Protein AF-0000000083151354 (afdb_homodimer)

Nearest PDB structures (foldseek):
  2n3f-assembly1_A  TM=3.772E-01  e=4.977E+00  Arabidopsis thaliana
  4rnd-assembly1_A  TM=3.126E-01  e=2.902E+00  Saccharomyces cerevisiae S288C
  4rnd-assembly1_C  TM=3.142E-01  e=4.653E+00  Saccharomyces cerevisiae S288C
  6xbw-assembly1_H  TM=3.345E-01  e=5.324E+00  Bos taurus
  3n54-assembly1_B  TM=3.562E-01  e=4.977E+00  Bacillus subtilis subsp. subtilis str. 168

Secondary structure (DSSP, 8-state):
--EEEEEEEEETTEEEEEEEESS---SSS-TTS-HHHHHHHHHHHHHHHHHHHHT-EEE-------/--EEEEEEEEETTEEEEEEEESS---SSS-TTS-HHHHHHHHHHHHHHHHHHHHT-EEE-------

Organism: NCBI:txid2528037

Structure (mmCIF, N/CA/C/O backbone):
data_AF-0000000083151354-model_v1
#
loop_
_entity.id
_entity.type
_entity.pdbx_description
1 polymer 'Phage tail protein'
#
loop_
_atom_site.group_PDB
_atom_site.id
_atom_site.type_symbol
_atom_site.label_atom_id
_atom_site.label_alt_id
_atom_site.label_comp_id
_atom_site.label_asym_id
_atom_site.label_entity_id
_atom_site.label_seq_id
_atom_site.pdbx_PDB_ins_code
_atom_site.Cartn_x
_atom_site.Cartn_y
_atom_site.Cartn_z
_atom_site.occupancy
_atom_site.B_iso_or_equiv
_atom_site.auth_seq_id
_atom_site.auth_comp_id
_atom_site.auth_asym_id
_atom_site.auth_atom_id
_atom_site.pdbx_PDB_model_num
ATOM 1 N N . MET A 1 1 ? 4.32 13.727 11.328 1 83.06 1 MET A N 1
ATOM 2 C CA . MET A 1 1 ? 4.988 13.289 10.109 1 83.06 1 MET A CA 1
ATOM 3 C C . MET A 1 1 ? 5.367 11.812 10.195 1 83.06 1 MET A C 1
ATOM 5 O O . MET A 1 1 ? 6.066 11.406 11.125 1 83.06 1 MET A O 1
ATOM 9 N N . ALA A 1 2 ? 4.754 10.992 9.586 1 91.19 2 ALA A N 1
ATOM 10 C CA . ALA A 1 2 ? 5.02 9.562 9.672 1 91.19 2 ALA A CA 1
ATOM 11 C C . ALA A 1 2 ? 5.508 9.008 8.336 1 91.19 2 ALA A C 1
ATOM 13 O O . ALA A 1 2 ? 5.23 9.586 7.281 1 91.19 2 ALA A O 1
ATOM 14 N N . LYS A 1 3 ? 6.363 7.992 8.477 1 94 3 LYS A N 1
ATOM 15 C CA . LYS A 1 3 ? 6.758 7.152 7.352 1 94 3 LYS A CA 1
ATOM 16 C C . LYS A 1 3 ? 6.254 5.723 7.523 1 94 3 LYS A C 1
ATOM 18 O O . LYS A 1 3 ? 6.508 5.09 8.555 1 94 3 LYS A O 1
ATOM 23 N N . VAL A 1 4 ? 5.52 5.293 6.527 1 93.94 4 VAL A N 1
ATOM 24 C CA . VAL A 1 4 ? 4.973 3.941 6.574 1 93.94 4 VAL A CA 1
ATOM 25 C C . VAL A 1 4 ? 5.512 3.123 5.402 1 93.94 4 VAL A C 1
ATOM 27 O O . VAL A 1 4 ? 5.586 3.615 4.273 1 93.94 4 VAL A O 1
ATOM 30 N N . ILE A 1 5 ? 5.883 1.924 5.762 1 93.88 5 ILE A N 1
ATOM 31 C CA . ILE A 1 5 ? 6.383 1.004 4.746 1 93.88 5 ILE A CA 1
ATOM 32 C C . ILE A 1 5 ? 5.473 -0.218 4.664 1 93.88 5 ILE A C 1
ATOM 34 O O . ILE A 1 5 ? 5.238 -0.894 5.668 1 93.88 5 ILE A O 1
ATOM 38 N N . ILE A 1 6 ? 4.918 -0.369 3.455 1 93.31 6 ILE A N 1
ATOM 39 C CA . ILE A 1 6 ? 4.148 -1.576 3.174 1 93.31 6 ILE A CA 1
ATOM 40 C C . ILE A 1 6 ? 4.969 -2.514 2.289 1 93.31 6 ILE A C 1
ATOM 42 O O . ILE A 1 6 ? 5.488 -2.102 1.25 1 93.31 6 ILE A O 1
ATOM 46 N N . THR A 1 7 ? 5.098 -3.768 2.773 1 93.75 7 THR A N 1
ATOM 47 C CA . THR A 1 7 ? 5.781 -4.785 1.981 1 93.75 7 THR A CA 1
ATOM 48 C C . THR A 1 7 ? 4.797 -5.863 1.523 1 93.75 7 THR A C 1
ATOM 50 O O . THR A 1 7 ? 3.992 -6.352 2.316 1 93.75 7 THR A O 1
ATOM 53 N N . ILE A 1 8 ? 4.812 -6.098 0.253 1 92.44 8 ILE A N 1
ATOM 54 C CA . ILE A 1 8 ? 4.008 -7.156 -0.344 1 92.44 8 ILE A CA 1
ATOM 55 C C . ILE A 1 8 ? 4.918 -8.164 -1.045 1 92.44 8 ILE A C 1
ATOM 57 O O . ILE A 1 8 ? 5.695 -7.793 -1.927 1 92.44 8 ILE A O 1
ATOM 61 N N . GLU A 1 9 ? 4.789 -9.406 -0.632 1 93.25 9 GLU A N 1
ATOM 62 C CA . GLU A 1 9 ? 5.699 -10.414 -1.171 1 93.25 9 GLU A CA 1
ATOM 63 C C . GLU A 1 9 ? 4.938 -11.664 -1.621 1 93.25 9 GLU A C 1
ATOM 65 O O . GLU A 1 9 ? 4.055 -12.148 -0.912 1 93.25 9 GLU A O 1
ATOM 70 N N . ASP A 1 10 ? 5.289 -12.062 -2.834 1 91.38 10 ASP A N 1
ATOM 71 C CA . ASP A 1 10 ? 4.805 -13.367 -3.271 1 91.38 10 ASP A CA 1
ATOM 72 C C . ASP A 1 10 ? 5.535 -14.492 -2.541 1 91.38 10 ASP A C 1
ATOM 74 O O . ASP A 1 10 ? 6.762 -14.586 -2.592 1 91.38 10 ASP A O 1
ATOM 78 N N . VAL A 1 11 ? 4.766 -15.289 -1.852 1 88.69 11 VAL A N 1
ATOM 79 C CA . VAL A 1 11 ? 5.336 -16.453 -1.191 1 88.69 11 VAL A CA 1
ATOM 80 C C . VAL A 1 11 ? 4.594 -17.719 -1.633 1 88.69 11 VAL A C 1
ATOM 82 O O . VAL A 1 11 ? 3.559 -18.062 -1.06 1 88.69 11 VAL A O 1
ATOM 85 N N . GLY A 1 12 ? 5.133 -18.422 -2.691 1 84.19 12 GLY A N 1
ATOM 86 C CA . GLY A 1 12 ? 4.391 -19.547 -3.266 1 84.19 12 GLY A CA 1
ATOM 87 C C . GLY A 1 12 ? 3.035 -19.125 -3.812 1 84.19 12 GLY A C 1
ATOM 88 O O . GLY A 1 12 ? 2.951 -18.312 -4.734 1 84.19 12 GLY A O 1
ATOM 89 N N . ASN A 1 13 ? 2.006 -19.578 -3.191 1 80.25 13 ASN A N 1
ATOM 90 C CA . ASN A 1 13 ? 0.65 -19.234 -3.613 1 80.25 13 ASN A CA 1
ATOM 91 C C . ASN A 1 13 ? -0.026 -18.297 -2.625 1 80.25 13 ASN A C 1
ATOM 93 O O . ASN A 1 13 ? -1.253 -18.188 -2.607 1 80.25 13 ASN A O 1
ATOM 97 N N . MET A 1 14 ? 0.913 -17.688 -1.851 1 85.31 14 MET A N 1
ATOM 98 C CA . MET A 1 14 ? 0.39 -16.766 -0.836 1 85.31 14 MET A CA 1
ATOM 99 C C . MET A 1 14 ? 1.044 -15.398 -0.95 1 85.31 14 MET A C 1
ATOM 101 O O . MET A 1 14 ? 2.076 -15.25 -1.604 1 85.31 14 MET A O 1
ATOM 105 N N . LEU A 1 15 ? 0.311 -14.492 -0.373 1 89.5 15 LEU A N 1
ATOM 106 C CA . LEU A 1 15 ? 0.859 -13.141 -0.249 1 89.5 15 LEU A CA 1
ATOM 107 C C . LEU A 1 15 ? 1.254 -12.852 1.193 1 89.5 15 LEU A C 1
ATOM 109 O O . LEU A 1 15 ? 0.476 -13.094 2.117 1 89.5 15 LEU A O 1
ATOM 113 N N . ASP A 1 16 ? 2.486 -12.445 1.282 1 90.25 16 ASP A N 1
ATOM 114 C CA . ASP A 1 16 ? 2.934 -11.938 2.576 1 90.25 16 ASP A CA 1
ATOM 115 C C . ASP A 1 16 ? 2.93 -10.414 2.598 1 90.25 16 ASP A C 1
ATOM 117 O O . ASP A 1 16 ? 3.627 -9.773 1.806 1 90.25 16 ASP A O 1
ATOM 121 N N . ILE A 1 17 ? 2.059 -9.93 3.518 1 90.62 17 ILE A N 1
ATOM 122 C CA . ILE A 1 17 ? 1.914 -8.477 3.58 1 90.62 17 ILE A CA 1
ATOM 123 C C . ILE A 1 17 ? 2.361 -7.973 4.949 1 90.62 17 ILE A C 1
ATOM 125 O O . ILE A 1 17 ? 1.961 -8.516 5.98 1 90.62 17 ILE A O 1
ATOM 129 N N . GLY A 1 18 ? 3.217 -6.992 4.93 1 89.12 18 GLY A N 1
ATOM 130 C CA . GLY A 1 18 ? 3.652 -6.336 6.156 1 89.12 18 GLY A CA 1
ATOM 131 C C . GLY A 1 18 ? 3.555 -4.824 6.09 1 89.12 18 GLY A C 1
ATOM 132 O O . GLY A 1 18 ? 3.605 -4.238 5.008 1 89.12 18 GLY A O 1
ATOM 133 N N . CYS A 1 19 ? 3.33 -4.262 7.277 1 90.75 19 CYS A N 1
ATOM 134 C CA . CYS A 1 19 ? 3.291 -2.811 7.391 1 90.75 19 CYS A CA 1
ATOM 135 C C . CYS A 1 19 ? 4.043 -2.342 8.633 1 90.75 19 CYS A C 1
ATOM 137 O O . CYS A 1 19 ? 3.846 -2.879 9.719 1 90.75 19 CYS A O 1
ATOM 139 N N . THR A 1 20 ? 4.949 -1.381 8.375 1 91.69 20 THR A N 1
ATOM 140 C CA . THR A 1 20 ? 5.695 -0.794 9.484 1 91.69 20 THR A CA 1
ATOM 141 C C . THR A 1 20 ? 5.617 0.729 9.445 1 91.69 20 THR A C 1
ATOM 143 O O . THR A 1 20 ? 5.539 1.323 8.367 1 91.69 20 THR A O 1
ATOM 146 N N . SER A 1 21 ? 5.539 1.319 10.656 1 91.75 21 SER A N 1
ATOM 147 C CA . SER A 1 21 ? 5.52 2.771 10.789 1 91.75 21 SER A CA 1
ATOM 148 C C . SER A 1 21 ? 6.547 3.246 11.812 1 91.75 21 SER A C 1
ATOM 150 O O . SER A 1 21 ? 6.801 2.564 12.805 1 91.75 21 SER A O 1
ATOM 152 N N . ASP A 1 22 ? 7.145 4.48 11.453 1 92.19 22 ASP A N 1
ATOM 153 C CA . ASP A 1 22 ? 8.156 4.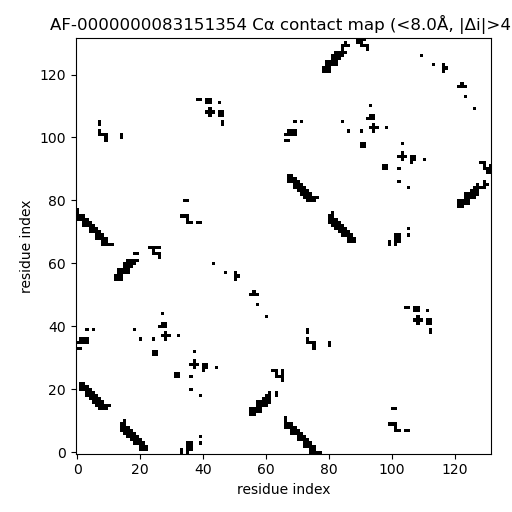996 12.375 1 92.19 22 ASP A CA 1
ATOM 154 C C . ASP A 1 22 ? 7.504 5.664 13.586 1 92.19 22 ASP A C 1
ATOM 156 O O . ASP A 1 22 ? 8.172 5.945 14.578 1 92.19 22 ASP A O 1
ATOM 160 N N . VAL A 1 23 ? 6.211 5.953 13.516 1 90.25 23 VAL A N 1
ATOM 161 C CA . VAL A 1 23 ? 5.418 6.438 14.641 1 90.25 23 VAL A CA 1
ATOM 162 C C . VAL A 1 23 ? 4.266 5.473 14.914 1 90.25 23 VAL A C 1
ATOM 164 O O . VAL A 1 23 ? 3.822 4.754 14.016 1 90.25 23 VAL A O 1
ATOM 167 N N . PRO A 1 24 ? 3.846 5.41 16.188 1 90 24 PRO A N 1
ATOM 168 C CA . PRO A 1 24 ? 2.734 4.504 16.484 1 90 24 PRO A CA 1
ATOM 169 C C . PRO A 1 24 ? 1.527 4.73 15.578 1 90 24 PRO A C 1
ATOM 171 O O . PRO A 1 24 ? 1.2 5.875 15.25 1 90 24 PRO A O 1
ATOM 174 N N . MET A 1 25 ? 0.999 3.641 15.164 1 88.38 25 MET A N 1
ATOM 175 C CA . MET A 1 25 ? -0.132 3.658 14.242 1 88.38 25 MET A CA 1
ATOM 176 C C . MET A 1 25 ? -1.261 2.766 14.742 1 88.38 25 MET A C 1
ATOM 178 O O . MET A 1 25 ? -1.013 1.66 15.234 1 88.38 25 MET A O 1
ATOM 182 N N . VAL A 1 26 ? -2.357 3.342 14.641 1 84.44 26 VAL A N 1
ATOM 183 C CA . VAL A 1 26 ? -3.537 2.533 14.93 1 84.44 26 VAL A CA 1
ATOM 184 C C . VAL A 1 26 ? -3.912 1.704 13.703 1 84.44 26 VAL A C 1
ATOM 186 O O . VAL A 1 26 ? -3.68 2.125 12.57 1 84.44 26 VAL A O 1
ATOM 189 N N . ARG A 1 27 ? -4.48 0.579 14.156 1 79.5 27 ARG A N 1
ATOM 190 C CA . ARG A 1 27 ? -4.938 -0.277 13.062 1 79.5 27 ARG A CA 1
ATOM 191 C C . ARG A 1 27 ? -6.172 0.306 12.391 1 79.5 27 ARG A C 1
ATOM 193 O O . ARG A 1 27 ? -7.078 0.8 13.062 1 79.5 27 ARG A O 1
ATOM 200 N N . GLY A 1 28 ? -6.094 0.376 11.047 1 84.5 28 GLY A N 1
ATOM 201 C CA . GLY A 1 28 ? -7.227 0.944 10.336 1 84.5 28 GLY A CA 1
ATOM 202 C C . GLY A 1 28 ? -7.176 2.457 10.242 1 84.5 28 GLY A C 1
ATOM 203 O O . GLY A 1 28 ? -6.168 3.072 10.594 1 84.5 28 GLY A O 1
ATOM 204 N N . ILE A 1 29 ? -8.305 2.98 9.734 1 89.88 29 ILE A N 1
ATOM 205 C CA . ILE A 1 29 ? -8.414 4.43 9.609 1 89.88 29 ILE A CA 1
ATOM 206 C C . ILE A 1 29 ? -8.766 5.043 10.961 1 89.88 29 ILE A C 1
ATOM 208 O O . ILE A 1 29 ? -9.648 4.543 11.664 1 89.88 29 ILE A O 1
ATOM 212 N N . SER A 1 30 ? -7.988 6.051 11.297 1 91.25 30 SER A N 1
ATOM 213 C CA . SER A 1 30 ? -8.211 6.68 12.594 1 91.25 30 SER A CA 1
ATOM 214 C C . SER A 1 30 ? -7.82 8.156 12.57 1 91.25 30 SER A C 1
ATOM 216 O O . SER A 1 30 ? -6.926 8.547 11.82 1 91.25 30 SER A O 1
ATOM 218 N N . GLN A 1 31 ? -8.438 8.977 13.508 1 92.31 31 GLN A N 1
ATOM 219 C CA . GLN A 1 31 ? -8.047 10.375 13.664 1 92.31 31 GLN A CA 1
ATOM 220 C C . GLN A 1 31 ? -6.699 10.492 14.367 1 92.31 31 GLN A C 1
ATOM 222 O O . GLN A 1 31 ? -6.062 11.547 14.328 1 92.31 31 GLN A O 1
ATOM 227 N N . LYS A 1 32 ? -6.238 9.484 15.047 1 92.38 32 LYS A N 1
ATOM 228 C CA . LYS A 1 32 ? -4.961 9.492 15.758 1 92.38 32 LYS A CA 1
ATOM 229 C C . LYS A 1 32 ? -3.801 9.227 14.805 1 92.38 32 LYS A C 1
ATOM 231 O O . LYS A 1 32 ? -2.637 9.406 15.172 1 92.38 32 LYS A O 1
ATOM 236 N N . ASN A 1 33 ? -4.152 8.805 13.617 1 93.38 33 ASN A N 1
ATOM 237 C CA . ASN A 1 33 ? -3.15 8.523 12.594 1 93.38 33 ASN A CA 1
ATOM 238 C C . ASN A 1 33 ? -2.812 9.766 11.781 1 93.38 33 ASN A C 1
ATOM 240 O O . ASN A 1 33 ? -3.66 10.641 11.594 1 93.38 33 ASN A O 1
ATOM 244 N N . THR A 1 34 ? -1.623 9.805 11.375 1 92.19 34 THR A N 1
ATOM 245 C CA . THR A 1 34 ? -1.274 10.812 10.375 1 92.19 34 THR A CA 1
ATOM 246 C C . THR A 1 34 ? -1.907 10.469 9.031 1 92.19 34 THR A C 1
ATOM 248 O O . THR A 1 34 ? -2.4 9.359 8.828 1 92.19 34 THR A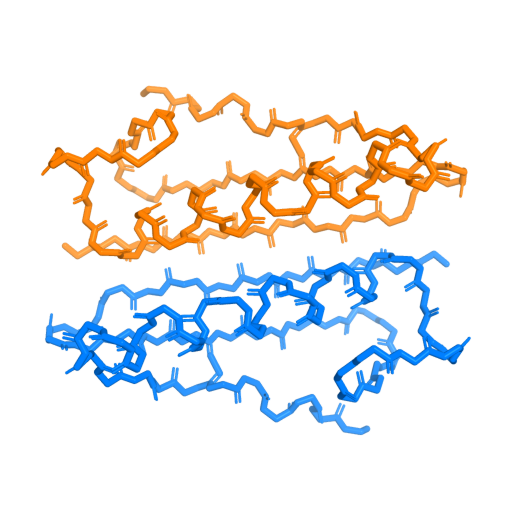 O 1
ATOM 251 N N . PRO A 1 35 ? -1.876 11.336 8.133 1 91.19 35 PRO A N 1
ATOM 252 C CA . PRO A 1 35 ? -2.404 11.008 6.805 1 91.19 35 PRO A CA 1
ATOM 253 C C . PRO A 1 35 ? -1.714 9.805 6.172 1 91.19 35 PRO A C 1
ATOM 255 O O . PRO A 1 35 ? -2.383 8.914 5.641 1 91.19 35 PRO A O 1
ATOM 258 N N . ALA A 1 36 ? -0.407 9.805 6.273 1 92.25 36 ALA A N 1
ATOM 259 C CA . ALA A 1 36 ? 0.338 8.672 5.727 1 92.25 36 ALA A CA 1
ATOM 260 C C . ALA A 1 36 ? -0.137 7.355 6.332 1 92.25 36 ALA A C 1
ATOM 262 O O . ALA A 1 36 ?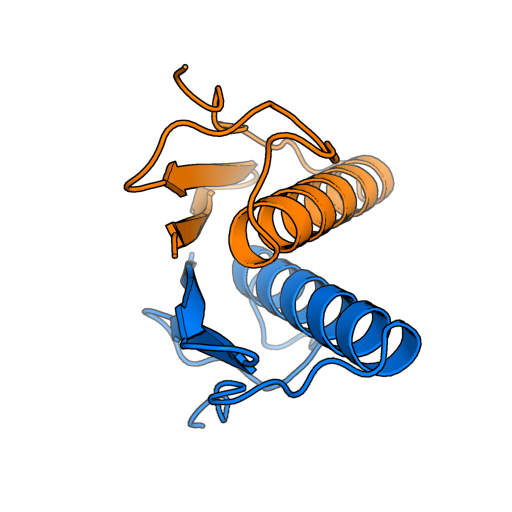 -0.316 6.367 5.617 1 92.25 36 ALA A O 1
ATOM 263 N N . GLN A 1 37 ? -0.372 7.344 7.574 1 92.69 37 GLN A N 1
ATOM 264 C CA . GLN A 1 37 ? -0.821 6.145 8.273 1 92.69 37 GLN A CA 1
ATOM 265 C C . GLN A 1 37 ? -2.234 5.754 7.84 1 92.69 37 GLN A C 1
ATOM 267 O O . GLN A 1 37 ? -2.533 4.574 7.664 1 92.69 37 GLN A O 1
ATOM 272 N N . ASN A 1 38 ? -3.047 6.691 7.664 1 93.25 38 ASN A N 1
ATOM 273 C CA . ASN A 1 38 ? -4.395 6.406 7.191 1 93.25 38 ASN A CA 1
ATOM 274 C C . ASN A 1 38 ? -4.383 5.848 5.77 1 93.25 38 ASN A C 1
ATOM 276 O O . ASN A 1 38 ? -5.141 4.93 5.453 1 93.25 38 ASN A O 1
ATOM 280 N N . TYR A 1 39 ? -3.561 6.332 5.012 1 92.56 39 TYR A N 1
ATOM 281 C CA . TYR A 1 39 ? -3.475 5.816 3.648 1 92.56 39 TYR A CA 1
ATOM 282 C C . TYR A 1 39 ? -2.896 4.41 3.633 1 92.56 39 TYR A C 1
ATOM 284 O O . TYR A 1 39 ? -3.297 3.574 2.816 1 92.56 39 TYR A O 1
ATOM 292 N N . ALA A 1 40 ? -1.939 4.207 4.473 1 93.19 40 ALA A N 1
ATOM 293 C CA . ALA A 1 40 ? -1.438 2.84 4.605 1 93.19 40 ALA A CA 1
ATOM 294 C C . ALA A 1 40 ? -2.551 1.887 5.031 1 93.19 40 ALA A C 1
ATOM 296 O O . ALA A 1 40 ? -2.66 0.776 4.508 1 93.19 40 ALA A O 1
ATOM 297 N N . ALA A 1 41 ? -3.322 2.344 5.938 1 92.44 41 ALA A N 1
ATOM 298 C CA . ALA A 1 41 ? -4.453 1.538 6.391 1 92.44 41 ALA A CA 1
ATOM 299 C C . ALA A 1 41 ? -5.422 1.261 5.242 1 92.44 41 ALA A C 1
ATOM 301 O O . ALA A 1 41 ? -5.883 0.129 5.07 1 92.44 41 ALA A O 1
ATOM 302 N N . ILE A 1 42 ? -5.699 2.23 4.48 1 92.56 42 ILE A N 1
ATOM 303 C CA . ILE A 1 42 ? -6.594 2.088 3.338 1 92.56 42 ILE A CA 1
ATOM 304 C C . ILE A 1 42 ? -6.008 1.084 2.348 1 92.56 42 ILE A C 1
ATOM 306 O O . ILE A 1 42 ? -6.719 0.212 1.844 1 92.56 42 ILE A O 1
ATOM 310 N N . ALA A 1 43 ? -4.746 1.285 2.082 1 92.19 43 ALA A N 1
ATOM 311 C CA . ALA A 1 43 ? -4.078 0.375 1.155 1 92.19 43 ALA A CA 1
ATOM 312 C C . ALA A 1 43 ? -4.168 -1.068 1.643 1 92.19 43 ALA A C 1
ATOM 314 O O . ALA A 1 43 ? -4.523 -1.968 0.876 1 92.19 43 ALA A O 1
ATOM 315 N N . MET A 1 44 ? -3.9 -1.282 2.879 1 89.81 44 MET A N 1
ATOM 316 C CA . MET A 1 44 ? -3.922 -2.623 3.455 1 89.81 44 MET A CA 1
ATOM 317 C C . MET A 1 44 ? -5.324 -3.217 3.396 1 89.81 44 MET A C 1
ATOM 319 O O . MET A 1 44 ? -5.492 -4.395 3.082 1 89.81 44 MET A O 1
ATOM 323 N N . MET A 1 45 ? -6.281 -2.461 3.686 1 89.44 45 MET A N 1
ATOM 324 C CA . MET A 1 45 ? -7.668 -2.914 3.629 1 89.44 45 MET A CA 1
ATOM 325 C C . MET A 1 45 ? -8.055 -3.293 2.203 1 89.44 45 MET A C 1
ATOM 327 O O . MET A 1 45 ? -8.75 -4.289 1.99 1 89.44 45 MET A O 1
ATOM 331 N N . THR A 1 46 ? -7.629 -2.521 1.321 1 90.81 46 THR A N 1
ATOM 332 C CA . THR A 1 46 ? -7.941 -2.76 -0.083 1 90.81 46 THR A CA 1
ATOM 333 C C . THR A 1 46 ? -7.281 -4.047 -0.572 1 90.81 46 THR A C 1
ATOM 335 O O . THR A 1 46 ? -7.914 -4.855 -1.251 1 90.81 46 THR A O 1
ATOM 338 N N . ILE A 1 47 ? -6.016 -4.184 -0.247 1 90.38 47 ILE A N 1
ATOM 339 C CA . ILE A 1 47 ? -5.301 -5.395 -0.638 1 90.38 47 ILE A CA 1
ATOM 340 C C . ILE A 1 47 ? -6.004 -6.621 -0.056 1 90.38 47 ILE A C 1
ATOM 342 O O . ILE A 1 47 ? -6.258 -7.594 -0.767 1 90.38 47 ILE A O 1
ATOM 346 N N . ASN A 1 48 ? -6.355 -6.555 1.216 1 86.12 48 ASN A N 1
ATOM 347 C CA . ASN A 1 48 ? -7.016 -7.668 1.888 1 86.12 48 ASN A CA 1
ATOM 348 C C . ASN A 1 48 ? -8.359 -7.996 1.236 1 86.12 48 ASN A C 1
ATOM 350 O O . ASN A 1 48 ? -8.672 -9.164 1.023 1 86.12 48 ASN A O 1
ATOM 354 N N . ALA A 1 49 ? -9.047 -6.977 0.928 1 87.88 49 ALA A N 1
ATOM 355 C CA . ALA A 1 49 ? -10.352 -7.172 0.3 1 87.88 49 ALA A CA 1
ATOM 356 C C . ALA A 1 49 ? -10.211 -7.84 -1.064 1 87.88 49 ALA A C 1
ATOM 358 O O . ALA A 1 49 ? -10.938 -8.789 -1.375 1 87.88 49 ALA A O 1
ATOM 359 N N . ASN A 1 50 ? -9.328 -7.402 -1.803 1 88.25 50 ASN A N 1
ATOM 360 C CA . ASN A 1 50 ? -9.117 -7.957 -3.137 1 88.25 50 ASN A CA 1
ATOM 361 C C . ASN A 1 50 ? -8.578 -9.383 -3.072 1 88.25 50 ASN A C 1
ATOM 363 O O . ASN A 1 50 ? -8.969 -10.234 -3.873 1 88.25 50 ASN A O 1
ATOM 367 N N . ALA A 1 51 ? -7.672 -9.594 -2.141 1 84.88 51 ALA A N 1
ATOM 368 C CA . ALA A 1 51 ? -7.141 -10.945 -1.986 1 84.88 51 ALA A CA 1
ATOM 369 C C . ALA A 1 51 ? -8.242 -11.93 -1.613 1 84.88 51 ALA A C 1
ATOM 371 O O . ALA A 1 51 ? -8.289 -13.047 -2.135 1 84.88 51 ALA A O 1
ATOM 372 N N . ARG A 1 52 ? -9.094 -11.547 -0.791 1 82 52 ARG A N 1
ATOM 373 C CA . ARG A 1 52 ? -10.203 -12.391 -0.369 1 82 52 ARG A CA 1
ATOM 374 C C . ARG A 1 52 ? -11.141 -12.688 -1.536 1 82 52 ARG A C 1
ATOM 376 O O . ARG A 1 52 ? -11.602 -13.82 -1.701 1 82 52 ARG A O 1
ATOM 383 N N . LEU A 1 53 ? -11.328 -11.648 -2.312 1 83.38 53 LEU A N 1
ATOM 384 C CA . LEU A 1 53 ? -12.211 -11.805 -3.465 1 83.38 53 LEU A CA 1
ATOM 385 C C . LEU A 1 53 ? -11.617 -12.781 -4.477 1 83.38 53 LEU A C 1
ATOM 387 O O . LEU A 1 53 ? -12.352 -13.5 -5.16 1 83.38 53 LEU A O 1
ATOM 391 N N . ARG A 1 54 ? -10.328 -12.836 -4.512 1 83.44 54 ARG A N 1
ATOM 392 C CA . ARG A 1 54 ? -9.656 -13.688 -5.488 1 83.44 54 ARG A CA 1
ATOM 393 C C . ARG A 1 54 ? -9.336 -15.055 -4.895 1 83.44 54 ARG A C 1
ATOM 395 O O . ARG A 1 54 ? -8.836 -15.938 -5.594 1 83.44 54 ARG A O 1
ATOM 402 N N . GLY A 1 55 ? -9.594 -15.172 -3.592 1 79.62 55 GLY A N 1
ATOM 403 C CA . GLY A 1 55 ? -9.336 -16.438 -2.924 1 79.62 55 GLY A CA 1
ATOM 404 C C . GLY A 1 55 ? -7.871 -16.625 -2.553 1 79.62 55 GLY A C 1
ATOM 405 O O . GLY A 1 55 ? -7.395 -17.75 -2.441 1 79.62 55 GLY A O 1
ATOM 406 N N . GLU A 1 56 ? -7.148 -15.547 -2.602 1 76.5 56 GLU A N 1
ATOM 407 C CA . GLU A 1 56 ? -5.742 -15.625 -2.217 1 76.5 56 GLU A CA 1
ATOM 408 C C . GLU A 1 56 ? -5.578 -15.523 -0.702 1 76.5 56 GLU A C 1
ATOM 410 O O . GLU A 1 56 ? -6.305 -14.773 -0.042 1 76.5 56 GLU A O 1
ATOM 415 N N . GLU A 1 57 ? -4.625 -16.312 -0.276 1 77.19 57 GLU A N 1
ATOM 416 C CA . GLU A 1 57 ? -4.332 -16.25 1.152 1 77.19 57 GLU A CA 1
ATOM 417 C C . GLU A 1 57 ? -3.326 -15.148 1.459 1 77.19 57 GLU A C 1
ATOM 419 O O . GLU A 1 57 ? -2.32 -15 0.761 1 77.19 57 GLU A O 1
ATOM 424 N N . VAL A 1 58 ? -3.633 -14.344 2.4 1 73.06 58 VAL A N 1
ATOM 425 C CA . VAL A 1 58 ? -2.76 -13.242 2.801 1 73.06 58 VAL A CA 1
ATOM 426 C C . VAL A 1 58 ? -2.152 -13.539 4.172 1 73.06 58 VAL A C 1
ATOM 428 O O . VAL A 1 58 ? -2.867 -13.891 5.109 1 73.06 58 VAL A O 1
ATOM 431 N N . GLN A 1 59 ? -0.847 -13.617 4.133 1 73.06 59 GLN A N 1
ATOM 432 C CA . GLN A 1 59 ? -0.128 -13.719 5.398 1 73.06 59 GLN A CA 1
ATOM 433 C C . GLN A 1 59 ? 0.491 -12.375 5.789 1 73.06 59 GLN A C 1
ATOM 435 O O . GLN A 1 59 ? 0.903 -11.602 4.922 1 73.06 59 GLN A O 1
ATOM 440 N N . GLY A 1 60 ? 0.644 -12.133 7.215 1 59 60 GLY A N 1
ATOM 441 C CA . GLY A 1 60 ? 1.377 -10.977 7.703 1 59 60 GLY A CA 1
ATOM 442 C C . GLY A 1 60 ? 0.54 -9.711 7.738 1 59 60 GLY A C 1
ATOM 443 O O . GLY A 1 60 ? 1.062 -8.609 7.547 1 59 60 GLY A O 1
ATOM 444 N N . VAL A 1 61 ? -0.574 -9.875 7.648 1 51.16 61 VAL A N 1
ATOM 445 C CA . VAL A 1 61 ? -1.26 -8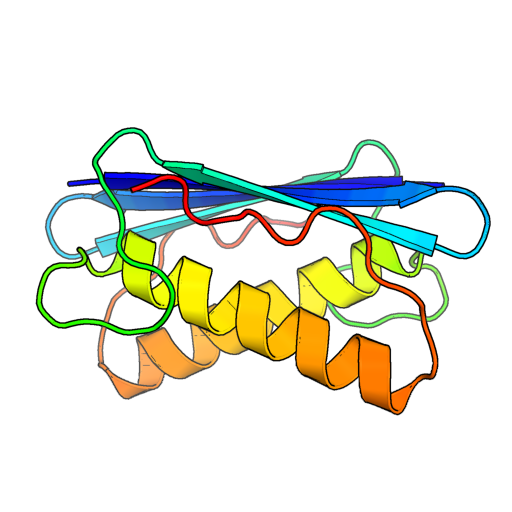.594 7.781 1 51.16 61 VAL A CA 1
ATOM 446 C C . VAL A 1 61 ? -0.767 -7.871 9.031 1 51.16 61 VAL A C 1
ATOM 448 O O . VAL A 1 61 ? -0.72 -8.453 10.117 1 51.16 61 VAL A O 1
ATOM 451 N N . PRO A 1 62 ? 0.146 -6.93 8.859 1 45.78 62 PRO A N 1
ATOM 452 C CA . PRO A 1 62 ? 0.632 -6.305 10.094 1 45.78 62 PRO A CA 1
ATOM 453 C C . PRO A 1 62 ? -0.449 -6.195 11.164 1 45.78 62 PRO A C 1
ATOM 455 O O . PRO A 1 62 ? -1.608 -5.914 10.852 1 45.78 62 PRO A O 1
ATOM 458 N N . GLU A 1 63 ? -0.218 -7.016 12.125 1 39.69 63 GLU A N 1
ATOM 459 C CA . GLU A 1 63 ? -0.771 -6.477 13.367 1 39.69 63 GLU A CA 1
ATOM 460 C C . GLU A 1 63 ? -0.269 -5.059 13.617 1 39.69 63 GLU A C 1
ATOM 462 O O . GLU A 1 63 ? 0.932 -4.793 13.531 1 39.69 63 GLU A O 1
ATOM 467 N N . LEU A 1 64 ? -0.879 -4.098 13.055 1 36.75 64 LEU A N 1
ATOM 468 C CA . LEU A 1 64 ? -0.449 -2.791 13.539 1 36.75 64 LEU A CA 1
ATOM 469 C C . LEU A 1 64 ? -0.006 -2.873 14.992 1 36.75 64 LEU A C 1
ATOM 471 O O . LEU A 1 64 ? -0.777 -3.295 15.859 1 36.75 64 LEU A O 1
ATOM 475 N N . LYS A 1 65 ? 1.216 -3.514 15.18 1 31.2 65 LYS A N 1
ATOM 476 C CA . LYS A 1 65 ? 1.576 -3.482 16.594 1 31.2 65 LYS A CA 1
ATOM 477 C C . LYS A 1 65 ? 1.354 -2.096 17.188 1 31.2 65 LYS A C 1
ATOM 479 O O . LYS A 1 65 ? 1.719 -1.088 16.578 1 31.2 65 LYS A O 1
ATOM 484 N N . GLN A 1 66 ? 0.428 -1.992 18.172 1 25.88 66 GLN A N 1
ATOM 485 C CA . GLN A 1 66 ? 0.16 -0.892 19.094 1 25.88 66 GLN A CA 1
ATOM 486 C C . GLN A 1 66 ? 1.449 -0.383 19.734 1 25.88 66 GLN A C 1
ATOM 488 O O . GLN A 1 66 ? 2.322 -1.174 20.094 1 25.88 66 GLN A O 1
ATOM 493 N N . MET B 1 1 ? 7.801 -14.602 -8.352 1 83.38 1 MET B N 1
ATOM 494 C CA . MET B 1 1 ? 7.836 -14.211 -6.945 1 83.38 1 MET B CA 1
ATOM 495 C C . MET B 1 1 ? 8.406 -12.805 -6.785 1 83.38 1 MET B C 1
ATOM 497 O O . MET B 1 1 ? 9.523 -12.523 -7.234 1 83.38 1 MET B O 1
ATOM 501 N N . ALA B 1 2 ? 7.68 -11.898 -6.5 1 91.56 2 ALA B N 1
ATOM 502 C CA . ALA B 1 2 ? 8.133 -10.516 -6.387 1 91.56 2 ALA B CA 1
ATOM 503 C C . ALA B 1 2 ? 7.93 -9.984 -4.969 1 91.56 2 ALA B C 1
ATOM 505 O O . ALA B 1 2 ? 7.082 -10.492 -4.227 1 91.56 2 ALA B O 1
ATOM 506 N N . LYS B 1 3 ? 8.844 -9.086 -4.605 1 93.94 3 LYS B N 1
ATOM 507 C CA . LYS B 1 3 ? 8.703 -8.266 -3.408 1 93.94 3 LYS B CA 1
ATOM 508 C C . LYS B 1 3 ? 8.539 -6.793 -3.77 1 93.94 3 LYS B C 1
ATOM 510 O O . LYS B 1 3 ? 9.359 -6.23 -4.496 1 93.94 3 LYS B O 1
ATOM 515 N N . VAL B 1 4 ? 7.461 -6.242 -3.275 1 94.06 4 VAL B N 1
ATOM 516 C CA . VAL B 1 4 ? 7.18 -4.84 -3.553 1 94.06 4 VAL B CA 1
ATOM 517 C C . VAL B 1 4 ? 7.145 -4.051 -2.246 1 94.06 4 VAL B C 1
ATOM 519 O O . VAL B 1 4 ? 6.578 -4.508 -1.251 1 94.06 4 VAL B O 1
ATOM 522 N N . ILE B 1 5 ? 7.789 -2.914 -2.316 1 94.06 5 ILE B N 1
ATOM 523 C CA . ILE B 1 5 ? 7.812 -2.027 -1.159 1 94.06 5 ILE B CA 1
ATOM 524 C C . ILE B 1 5 ? 7.133 -0.704 -1.51 1 94.06 5 ILE B C 1
ATOM 526 O O . ILE B 1 5 ? 7.523 -0.034 -2.469 1 94.06 5 ILE B O 1
ATOM 530 N N . ILE B 1 6 ? 6.059 -0.456 -0.75 1 93.44 6 ILE B N 1
ATOM 531 C CA . ILE B 1 6 ? 5.402 0.842 -0.856 1 93.44 6 ILE B CA 1
ATOM 532 C C . ILE B 1 6 ? 5.766 1.705 0.35 1 93.44 6 ILE B C 1
ATOM 534 O O . ILE B 1 6 ? 5.637 1.268 1.496 1 93.44 6 ILE B O 1
ATOM 538 N N . THR B 1 7 ? 6.27 2.92 0.037 1 93.62 7 THR B N 1
ATOM 539 C CA . THR B 1 7 ? 6.574 3.877 1.096 1 93.62 7 THR B CA 1
ATOM 540 C C . THR B 1 7 ? 5.633 5.078 1.025 1 93.62 7 THR B C 1
ATOM 542 O O . THR B 1 7 ? 5.406 5.633 -0.051 1 93.62 7 THR B O 1
ATOM 545 N N . ILE B 1 8 ? 5.023 5.352 2.141 1 92.38 8 ILE B N 1
ATOM 546 C CA . ILE B 1 8 ? 4.164 6.52 2.277 1 92.38 8 ILE B CA 1
ATOM 547 C C . ILE B 1 8 ? 4.707 7.434 3.375 1 92.38 8 ILE B C 1
ATOM 549 O O . ILE B 1 8 ? 4.879 7.004 4.52 1 92.38 8 ILE B O 1
ATOM 553 N N . GLU B 1 9 ? 4.953 8.688 3 1 93.12 9 GLU B N 1
ATOM 554 C CA . GLU B 1 9 ? 5.574 9.594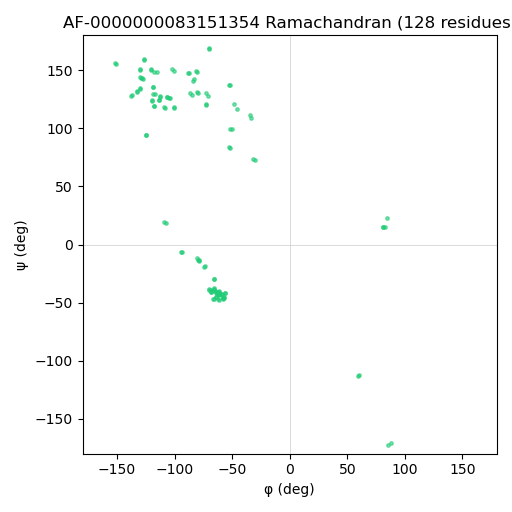 3.959 1 93.12 9 GLU B CA 1
ATOM 555 C C . GLU B 1 9 ? 4.84 10.93 4.004 1 93.12 9 GLU B C 1
ATOM 557 O O . GLU B 1 9 ? 4.508 11.5 2.963 1 93.12 9 GLU B O 1
ATOM 562 N N . ASP B 1 10 ? 4.574 11.32 5.227 1 91.38 10 ASP B N 1
ATOM 563 C CA . ASP B 1 10 ? 4.098 12.688 5.406 1 91.38 10 ASP B CA 1
ATOM 564 C C . ASP B 1 10 ? 5.223 13.695 5.191 1 91.38 10 ASP B C 1
ATOM 566 O O . ASP B 1 10 ? 6.254 13.641 5.871 1 91.38 10 ASP B O 1
ATOM 570 N N . VAL B 1 11 ? 5.02 14.562 4.227 1 88.62 11 VAL B N 1
ATOM 571 C CA . VAL B 1 11 ? 5.98 15.633 3.988 1 88.62 11 VAL B CA 1
ATOM 572 C C . VAL B 1 11 ? 5.27 16.984 4.031 1 88.62 11 VAL B C 1
ATOM 574 O O . VAL B 1 11 ? 4.734 17.453 3.02 1 88.62 11 VAL B O 1
ATOM 577 N N . GLY B 1 12 ? 5.285 17.656 5.25 1 84.44 12 GLY B N 1
ATOM 578 C CA . GLY B 1 12 ? 4.492 18.859 5.402 1 84.44 12 GLY B CA 1
ATOM 579 C C . GLY B 1 12 ? 3.01 18.641 5.168 1 84.44 12 GLY B C 1
ATOM 580 O O . GLY B 1 12 ? 2.371 17.875 5.887 1 84.44 12 GLY B O 1
ATOM 581 N N . ASN B 1 13 ? 2.484 19.203 4.129 1 80.5 13 ASN B N 1
ATOM 582 C CA . ASN B 1 13 ? 1.071 19.047 3.799 1 80.5 13 ASN B CA 1
ATOM 583 C C . ASN B 1 13 ? 0.878 18.141 2.576 1 80.5 13 ASN B C 1
ATOM 585 O O . ASN B 1 13 ? -0.177 18.172 1.939 1 80.5 13 ASN B O 1
ATOM 589 N N . MET B 1 14 ? 2.018 17.391 2.348 1 85.19 14 MET B N 1
ATOM 590 C CA . MET B 1 14 ? 1.972 16.516 1.18 1 85.19 14 MET B CA 1
ATOM 591 C C . MET B 1 14 ? 2.311 15.086 1.563 1 85.19 14 MET B C 1
ATOM 593 O O . MET B 1 14 ? 2.846 14.836 2.645 1 85.19 14 MET B O 1
ATOM 597 N N . LEU B 1 15 ? 1.849 14.258 0.677 1 89.25 15 LEU B N 1
ATOM 598 C CA . LEU B 1 15 ? 2.217 12.852 0.803 1 89.25 15 LEU B CA 1
ATOM 599 C C . LEU B 1 15 ? 3.242 12.461 -0.257 1 89.25 15 LEU B C 1
ATOM 601 O O . LEU B 1 15 ? 3.068 12.766 -1.438 1 89.25 15 LEU B O 1
ATOM 605 N N . ASP B 1 16 ? 4.312 11.898 0.288 1 90.19 16 ASP B N 1
ATOM 606 C CA . ASP B 1 16 ? 5.277 11.297 -0.624 1 90.19 16 ASP B CA 1
ATOM 607 C C . ASP B 1 16 ? 5.098 9.781 -0.691 1 90.19 16 ASP B C 1
ATOM 609 O O . ASP B 1 16 ? 5.191 9.094 0.327 1 90.19 16 ASP B O 1
ATOM 613 N N . ILE B 1 17 ? 4.781 9.367 -1.936 1 90.75 17 ILE B N 1
ATOM 614 C CA . ILE B 1 17 ? 4.52 7.945 -2.105 1 90.75 17 ILE B CA 1
ATOM 615 C C . ILE B 1 17 ? 5.527 7.344 -3.082 1 90.75 17 ILE B C 1
ATOM 617 O O . ILE B 1 17 ? 5.762 7.898 -4.16 1 90.75 17 ILE B O 1
ATOM 621 N N . GLY B 1 18 ? 6.125 6.266 -2.66 1 89.25 18 GLY B N 1
ATOM 622 C CA . GLY B 1 18 ? 7.035 5.527 -3.52 1 89.25 18 GLY B CA 1
ATOM 623 C C . GLY B 1 18 ? 6.742 4.039 -3.562 1 89.25 18 GLY B C 1
ATOM 624 O O . GLY B 1 18 ? 6.16 3.49 -2.625 1 89.25 18 GLY B O 1
ATOM 625 N N . CYS B 1 19 ? 7.09 3.469 -4.711 1 90.75 19 CYS B N 1
ATOM 626 C CA . CYS B 1 19 ? 6.938 2.027 -4.879 1 90.75 19 CYS B CA 1
ATOM 627 C C . CYS B 1 19 ? 8.148 1.431 -5.582 1 90.75 19 CYS B C 1
ATOM 629 O O . CYS B 1 19 ? 8.602 1.949 -6.605 1 90.75 19 CYS B O 1
ATOM 631 N N . THR B 1 20 ? 8.695 0.389 -4.926 1 91.94 20 THR B N 1
ATOM 632 C CA . THR B 1 20 ? 9.82 -0.317 -5.523 1 91.94 20 THR B CA 1
ATOM 633 C C . THR B 1 20 ? 9.555 -1.818 -5.578 1 91.94 20 THR B C 1
ATOM 635 O O . THR B 1 20 ? 8.875 -2.367 -4.703 1 91.94 20 THR B O 1
ATOM 638 N N . SER B 1 21 ? 10.023 -2.428 -6.695 1 91.94 21 SER B N 1
ATOM 639 C CA . SER B 1 21 ? 9.906 -3.871 -6.867 1 91.94 21 SER B CA 1
ATOM 640 C C . SER B 1 21 ? 11.25 -4.492 -7.242 1 91.94 21 SER B C 1
ATOM 642 O O . SER B 1 21 ? 12.039 -3.887 -7.965 1 91.94 21 SER B O 1
ATOM 644 N N . ASP B 1 22 ? 11.445 -5.762 -6.66 1 92.25 22 ASP B N 1
ATOM 645 C CA . ASP B 1 22 ? 12.719 -6.41 -6.957 1 92.25 22 ASP B CA 1
ATOM 646 C C . ASP B 1 22 ? 12.703 -7.051 -8.344 1 92.25 22 ASP B C 1
ATOM 648 O O . ASP B 1 22 ? 13.75 -7.449 -8.859 1 92.25 22 ASP B O 1
ATOM 652 N N . VAL B 1 23 ? 11.547 -7.191 -8.961 1 90.56 23 VAL B N 1
ATOM 653 C CA . VAL B 1 23 ? 11.375 -7.625 -10.344 1 90.56 23 VAL B CA 1
ATOM 654 C C . VAL B 1 23 ? 10.641 -6.543 -11.133 1 90.56 23 VAL B C 1
ATOM 656 O O . VAL B 1 23 ? 9.883 -5.754 -10.562 1 90.56 23 VAL B O 1
ATOM 659 N N . PRO B 1 24 ? 10.93 -6.469 -12.453 1 90.5 24 PRO B N 1
ATOM 660 C CA . PRO B 1 24 ? 10.234 -5.449 -13.242 1 90.5 24 PRO B CA 1
ATOM 661 C C . PRO B 1 24 ? 8.719 -5.504 -13.078 1 90.5 24 PRO B C 1
ATOM 663 O O . PRO B 1 24 ? 8.141 -6.594 -13.008 1 90.5 24 PRO B O 1
ATOM 666 N N . MET B 1 25 ? 8.164 -4.367 -12.961 1 88.69 25 MET B N 1
ATOM 667 C CA . MET B 1 25 ? 6.73 -4.219 -12.742 1 88.69 25 MET B CA 1
ATOM 668 C C . MET B 1 25 ? 6.129 -3.213 -13.719 1 88.69 25 MET B C 1
ATOM 670 O O . MET B 1 25 ? 6.723 -2.162 -13.969 1 88.69 25 MET B O 1
ATOM 674 N N . VAL B 1 26 ? 5.082 -3.639 -14.219 1 85.25 26 VAL B N 1
ATOM 675 C CA . VAL B 1 26 ? 4.316 -2.705 -15.039 1 85.25 26 VAL B CA 1
ATOM 676 C C . VAL B 1 26 ? 3.48 -1.794 -14.141 1 85.25 26 VAL B C 1
ATOM 678 O O . VAL B 1 26 ? 3.043 -2.205 -13.062 1 85.25 26 VAL B O 1
ATOM 681 N N . ARG B 1 27 ? 3.371 -0.598 -14.773 1 80.75 27 ARG B N 1
ATOM 682 C CA . ARG B 1 27 ? 2.533 0.341 -14.039 1 80.75 27 ARG B CA 1
ATOM 683 C C . ARG B 1 27 ? 1.064 -0.067 -14.102 1 80.75 27 ARG B C 1
ATOM 685 O O . ARG B 1 27 ? 0.566 -0.444 -15.164 1 80.75 27 ARG B O 1
ATOM 692 N N . GLY B 1 28 ? 0.441 -0.148 -12.906 1 84.75 28 GLY B N 1
ATOM 693 C CA . GLY B 1 28 ? -0.956 -0.553 -12.883 1 84.75 28 GLY B CA 1
ATOM 694 C C . GLY B 1 28 ? -1.141 -2.057 -12.82 1 84.75 28 GLY B C 1
ATOM 695 O O . GLY B 1 28 ? -0.177 -2.799 -12.617 1 84.75 28 GLY B O 1
ATOM 696 N N . ILE B 1 29 ? -2.436 -2.424 -12.992 1 90.06 29 ILE B N 1
ATOM 697 C CA . ILE B 1 29 ? -2.758 -3.846 -12.977 1 90.06 29 ILE B CA 1
ATOM 698 C C . ILE B 1 29 ? -2.449 -4.461 -14.336 1 90.06 29 ILE B C 1
ATOM 700 O O . ILE B 1 29 ? -2.787 -3.889 -15.375 1 90.06 29 ILE B O 1
ATOM 704 N N . SER B 1 30 ? -1.736 -5.574 -14.266 1 91.44 30 SER B N 1
ATOM 705 C CA . SER B 1 30 ? -1.345 -6.219 -15.508 1 91.44 30 SER 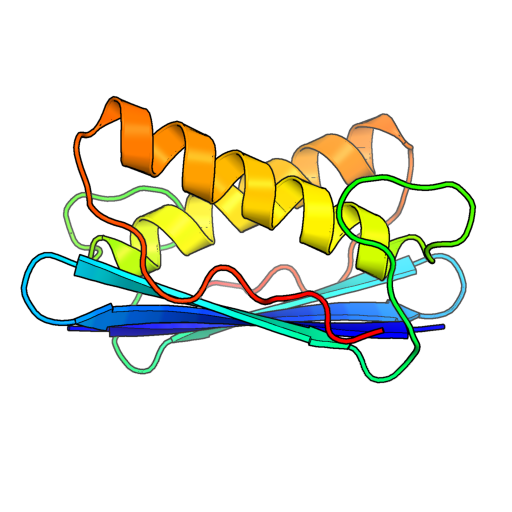B CA 1
ATOM 706 C C . SER B 1 30 ? -1.185 -7.727 -15.328 1 91.44 30 SER B C 1
ATOM 708 O O . SER B 1 30 ? -0.832 -8.188 -14.242 1 91.44 30 SER B O 1
ATOM 710 N N . GLN B 1 31 ? -1.317 -8.523 -16.484 1 92.12 31 GLN B N 1
ATOM 711 C CA . GLN B 1 31 ? -1.057 -9.961 -16.453 1 92.12 31 GLN B CA 1
ATOM 712 C C . GLN B 1 31 ? 0.44 -10.25 -16.375 1 92.12 31 GLN B C 1
ATOM 714 O O . GLN B 1 31 ? 0.849 -11.359 -16.047 1 92.12 31 GLN B O 1
ATOM 719 N N . LYS B 1 32 ? 1.294 -9.305 -16.719 1 92.56 32 LYS B N 1
ATOM 720 C CA . LYS B 1 32 ? 2.744 -9.469 -16.688 1 92.56 32 LYS B CA 1
ATOM 721 C C . LYS B 1 32 ? 3.275 -9.32 -15.258 1 92.56 32 LYS B C 1
ATOM 723 O O . LYS B 1 32 ? 4.43 -9.656 -14.984 1 92.56 32 LYS B O 1
ATOM 728 N N . ASN B 1 33 ? 2.41 -8.812 -14.398 1 93.44 33 ASN B N 1
ATOM 729 C CA . ASN B 1 33 ? 2.771 -8.617 -13 1 93.44 33 ASN B CA 1
ATOM 730 C C . ASN B 1 33 ? 2.504 -9.867 -12.172 1 93.44 33 ASN B C 1
ATOM 732 O O . ASN B 1 33 ? 1.583 -10.633 -12.469 1 93.44 33 ASN B O 1
ATOM 736 N N . THR B 1 34 ? 3.324 -10.023 -11.211 1 92.44 34 THR B N 1
ATOM 737 C CA . THR B 1 34 ? 2.996 -11.031 -10.211 1 92.44 34 THR B CA 1
ATOM 738 C C . THR B 1 34 ? 1.808 -10.586 -9.359 1 92.44 34 THR B C 1
ATOM 740 O O . THR B 1 34 ? 1.411 -9.422 -9.406 1 92.44 34 THR B O 1
ATOM 743 N N . PRO B 1 35 ? 1.27 -11.422 -8.609 1 91.38 35 PRO B N 1
ATOM 744 C CA . PRO B 1 35 ? 0.18 -11 -7.727 1 91.38 35 PRO B CA 1
ATOM 745 C C . PRO B 1 35 ? 0.586 -9.859 -6.789 1 91.38 35 PRO B C 1
ATOM 747 O O . PRO B 1 35 ? -0.149 -8.883 -6.648 1 91.38 35 PRO B O 1
ATOM 750 N N . ALA B 1 36 ? 1.753 -10.023 -6.207 1 92.5 36 ALA B N 1
ATOM 751 C CA . ALA B 1 36 ? 2.238 -8.969 -5.32 1 92.5 36 ALA B CA 1
ATOM 752 C C . ALA B 1 36 ? 2.295 -7.629 -6.043 1 92.5 36 ALA B C 1
ATOM 754 O O . ALA B 1 36 ? 1.896 -6.602 -5.484 1 92.5 36 ALA B O 1
ATOM 755 N N . GLN B 1 37 ? 2.732 -7.621 -7.223 1 92.94 37 GLN B N 1
ATOM 756 C CA . GLN B 1 37 ? 2.844 -6.398 -8.008 1 92.94 37 GLN B CA 1
ATOM 757 C C . GLN B 1 37 ? 1.467 -5.836 -8.352 1 92.94 37 GLN B C 1
ATOM 759 O O . GLN B 1 37 ? 1.263 -4.621 -8.312 1 92.94 37 GLN B O 1
ATOM 764 N N . ASN B 1 38 ? 0.578 -6.66 -8.641 1 93.38 38 ASN B N 1
ATOM 765 C CA . ASN B 1 38 ? -0.781 -6.203 -8.906 1 93.38 38 ASN B CA 1
ATOM 766 C C . ASN B 1 38 ? -1.431 -5.605 -7.664 1 93.38 38 ASN B C 1
ATOM 768 O O . ASN B 1 38 ? -2.129 -4.594 -7.746 1 93.38 38 ASN B O 1
ATOM 772 N N . TYR B 1 39 ? -1.167 -6.184 -6.617 1 92.81 39 TYR B N 1
ATOM 773 C CA . TYR B 1 39 ? -1.73 -5.637 -5.387 1 92.81 39 TYR B CA 1
ATOM 774 C C . TYR B 1 39 ? -1.078 -4.309 -5.031 1 92.81 39 TYR B C 1
ATOM 776 O O . TYR B 1 39 ? -1.737 -3.406 -4.508 1 92.81 39 TYR B O 1
ATOM 784 N N . ALA B 1 40 ? 0.177 -4.234 -5.262 1 93.31 40 ALA B N 1
ATOM 785 C CA . ALA B 1 40 ? 0.831 -2.941 -5.074 1 93.31 40 ALA B CA 1
ATOM 786 C C . ALA B 1 40 ? 0.214 -1.878 -5.977 1 93.31 40 ALA B C 1
ATOM 788 O O . ALA B 1 40 ? -0.018 -0.746 -5.543 1 93.31 40 ALA B O 1
ATOM 789 N N . ALA B 1 41 ? -0.032 -2.26 -7.164 1 92.56 41 ALA B N 1
ATOM 790 C CA . ALA B 1 41 ? -0.668 -1.341 -8.102 1 92.56 41 ALA B CA 1
ATOM 791 C C . ALA B 1 41 ? -2.045 -0.912 -7.609 1 92.56 41 ALA B C 1
ATOM 793 O O . ALA B 1 41 ? -2.391 0.271 -7.66 1 92.56 41 ALA B O 1
ATOM 794 N N . ILE B 1 42 ? -2.781 -1.819 -7.117 1 92.5 42 ILE B N 1
ATOM 795 C CA . ILE B 1 42 ? -4.109 -1.535 -6.59 1 92.5 42 ILE B CA 1
ATOM 796 C C . ILE B 1 42 ? -4 -0.578 -5.402 1 92.5 42 ILE B C 1
ATOM 798 O O . ILE B 1 42 ? -4.758 0.39 -5.309 1 92.5 42 ILE B O 1
ATOM 802 N N . ALA B 1 43 ? -3.086 -0.928 -4.543 1 92.12 43 ALA B N 1
ATOM 803 C CA . ALA B 1 43 ? -2.879 -0.076 -3.375 1 92.12 43 ALA B CA 1
ATOM 804 C C . ALA B 1 43 ? -2.535 1.352 -3.791 1 92.12 43 ALA B C 1
ATOM 806 O O . ALA B 1 43 ? -3.123 2.311 -3.285 1 92.12 43 ALA B O 1
ATOM 807 N N . MET B 1 44 ? -1.658 1.505 -4.707 1 90 44 MET B N 1
ATOM 808 C CA . MET B 1 44 ? -1.219 2.818 -5.168 1 90 44 MET B CA 1
ATOM 809 C C . MET B 1 44 ? -2.369 3.58 -5.82 1 90 44 MET B C 1
ATOM 811 O O . MET B 1 44 ? -2.527 4.781 -5.598 1 90 44 MET B O 1
ATOM 815 N N . MET B 1 45 ? -3.125 2.936 -6.57 1 89.56 45 MET B N 1
ATOM 816 C CA . MET B 1 45 ? -4.281 3.557 -7.215 1 89.56 45 MET B CA 1
ATOM 817 C C . MET B 1 45 ? -5.293 4.027 -6.176 1 89.56 45 MET B C 1
ATOM 819 O O . MET B 1 45 ? -5.875 5.105 -6.316 1 89.56 45 MET B O 1
ATOM 823 N N . THR B 1 46 ? -5.473 3.242 -5.23 1 90.94 46 THR B N 1
ATOM 824 C CA . THR B 1 46 ? -6.43 3.562 -4.176 1 90.94 46 THR B CA 1
ATOM 825 C C . THR B 1 46 ? -5.961 4.77 -3.371 1 90.94 46 THR B C 1
ATOM 827 O O . THR B 1 46 ? -6.75 5.672 -3.078 1 90.94 46 THR B O 1
ATOM 830 N N . ILE B 1 47 ? -4.699 4.73 -3 1 90.25 47 ILE B N 1
ATOM 831 C CA . ILE B 1 47 ? -4.145 5.859 -2.258 1 90.25 47 ILE B CA 1
ATOM 832 C C . ILE B 1 47 ? -4.301 7.141 -3.072 1 90.25 47 ILE B C 1
ATOM 834 O O . ILE B 1 47 ? -4.762 8.164 -2.555 1 90.25 47 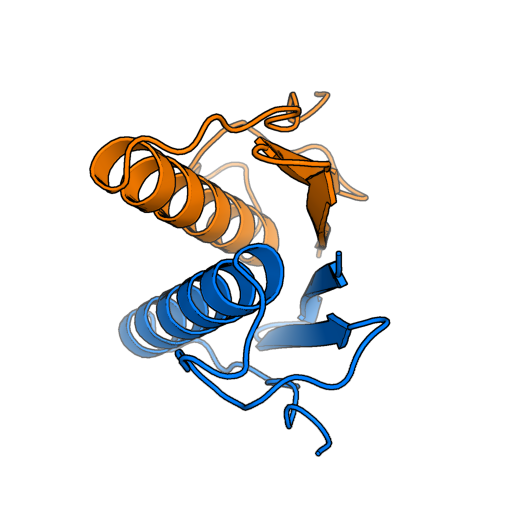ILE B O 1
ATOM 838 N N . ASN B 1 48 ? -3.959 7.098 -4.348 1 86 48 ASN B N 1
ATOM 839 C CA . ASN B 1 48 ? -4.047 8.258 -5.227 1 86 48 ASN B CA 1
ATOM 840 C C . ASN B 1 48 ? -5.48 8.773 -5.344 1 86 48 ASN B C 1
ATOM 842 O O . ASN B 1 48 ? -5.719 9.977 -5.285 1 86 48 ASN B O 1
ATOM 846 N N . ALA B 1 49 ? -6.34 7.844 -5.461 1 87.69 49 ALA B N 1
ATOM 847 C CA . ALA B 1 49 ? -7.746 8.219 -5.582 1 87.69 49 ALA B CA 1
ATOM 848 C C . ALA B 1 49 ? -8.242 8.906 -4.316 1 87.69 49 ALA B C 1
ATOM 850 O O . ALA B 1 49 ? -8.906 9.945 -4.387 1 87.69 49 ALA B O 1
ATOM 851 N N . ASN B 1 50 ? -7.926 8.391 -3.254 1 88.38 50 ASN B N 1
ATOM 852 C CA . ASN B 1 50 ? -8.359 8.953 -1.98 1 88.38 50 ASN B CA 1
ATOM 853 C C . ASN B 1 50 ? -7.691 10.305 -1.712 1 88.38 50 ASN B C 1
ATOM 855 O O . ASN B 1 50 ? -8.328 11.219 -1.195 1 88.38 50 ASN B O 1
ATOM 859 N N . ALA B 1 51 ? -6.418 10.375 -2.039 1 84.62 51 ALA B N 1
ATOM 860 C CA . ALA B 1 51 ? -5.719 11.648 -1.854 1 84.62 51 ALA B CA 1
ATOM 861 C C . ALA B 1 51 ? -6.348 12.742 -2.709 1 84.62 51 ALA B C 1
ATOM 863 O O . ALA B 1 51 ? -6.512 13.875 -2.248 1 84.62 51 ALA B O 1
ATOM 864 N N . ARG B 1 52 ? -6.707 12.43 -3.867 1 81.75 52 ARG B N 1
ATOM 865 C CA . ARG B 1 52 ? -7.332 13.391 -4.773 1 81.75 52 ARG B CA 1
ATOM 866 C C . ARG B 1 52 ? -8.695 13.836 -4.246 1 81.75 52 ARG B C 1
ATOM 868 O O . ARG B 1 52 ? -9.031 15.016 -4.301 1 81.75 52 ARG B O 1
ATOM 875 N N . LEU B 1 53 ? -9.375 12.867 -3.701 1 83.38 53 LEU B N 1
ATOM 876 C CA . LEU B 1 53 ? -10.695 13.164 -3.162 1 83.38 53 LEU B CA 1
ATOM 877 C C . LEU B 1 53 ? -10.594 14.102 -1.961 1 83.38 53 LEU B C 1
ATOM 879 O O . LEU B 1 53 ? -11.484 14.914 -1.727 1 83.38 53 LEU B O 1
ATOM 883 N N . ARG B 1 54 ? -9.5 14 -1.269 1 83.38 54 ARG B N 1
ATOM 884 C CA . ARG B 1 54 ? -9.328 14.805 -0.062 1 83.38 54 ARG B CA 1
ATOM 885 C C . ARG B 1 54 ? -8.586 16.094 -0.368 1 83.38 54 ARG B C 1
ATOM 887 O O . ARG B 1 54 ? -8.406 16.938 0.513 1 83.38 54 ARG B O 1
ATOM 894 N N . GLY B 1 55 ? -8.125 16.188 -1.608 1 79.38 55 GLY B N 1
ATOM 895 C CA . GLY B 1 55 ? -7.402 17.391 -2.004 1 79.38 55 GLY B CA 1
ATOM 896 C C . GLY B 1 55 ? -5.945 17.375 -1.57 1 79.38 55 GLY B C 1
ATOM 897 O O . GLY B 1 55 ? -5.34 18.438 -1.395 1 79.38 55 GLY B O 1
ATOM 898 N N . GLU B 1 56 ? -5.484 16.203 -1.198 1 75.62 56 GLU B N 1
ATOM 899 C CA . GLU B 1 56 ? -4.082 16.109 -0.808 1 75.62 56 GLU B CA 1
ATOM 900 C C . GLU B 1 56 ? -3.18 15.938 -2.029 1 75.62 56 GLU B C 1
ATOM 902 O O . GLU B 1 56 ? -3.545 15.258 -2.988 1 75.62 56 GLU B O 1
ATOM 907 N N . GLU B 1 57 ? -2.074 16.625 -1.898 1 77.06 57 GLU B N 1
ATOM 908 C CA . GLU B 1 57 ? -1.102 16.484 -2.977 1 77.06 57 GLU B CA 1
ATOM 909 C C . GLU B 1 57 ? -0.219 15.258 -2.766 1 77.06 57 GLU B C 1
ATOM 911 O O . GLU B 1 57 ? 0.278 15.031 -1.66 1 77.06 57 GLU B O 1
ATOM 916 N N . VAL B 1 58 ? -0.115 14.438 -3.752 1 72.94 58 VAL B N 1
ATOM 917 C CA . VAL B 1 58 ? 0.7 13.227 -3.682 1 72.94 58 VAL B CA 1
ATOM 918 C C . VAL B 1 58 ? 1.948 13.398 -4.547 1 72.94 58 VAL B C 1
ATOM 920 O O . VAL B 1 58 ? 1.856 13.789 -5.711 1 72.94 58 VAL B O 1
ATOM 923 N N . GLN B 1 59 ? 3.053 13.352 -3.84 1 72.75 59 GLN B N 1
ATOM 924 C CA . GLN B 1 59 ? 4.32 13.328 -4.559 1 72.75 59 GLN B CA 1
ATOM 925 C C . GLN B 1 59 ? 4.887 11.906 -4.621 1 72.75 59 GLN B C 1
ATOM 927 O O . GLN B 1 59 ? 4.758 11.141 -3.664 1 72.75 59 GLN B O 1
ATOM 932 N N . GLY B 1 60 ? 5.688 11.57 -5.793 1 59 60 GLY B N 1
ATOM 933 C CA . GLY B 1 60 ? 6.434 10.328 -5.887 1 59 60 GLY B CA 1
ATOM 934 C C . GLY B 1 60 ? 5.598 9.164 -6.375 1 59 60 GLY B C 1
ATOM 935 O O . GLY B 1 60 ? 5.812 8.016 -5.965 1 59 60 GLY B O 1
ATOM 936 N N . VAL B 1 61 ? 4.684 9.453 -6.965 1 50.88 61 VAL B N 1
ATOM 937 C CA . VAL B 1 61 ? 4.055 8.234 -7.453 1 50.88 61 VAL B CA 1
ATOM 938 C C . VAL B 1 61 ? 5.086 7.375 -8.18 1 50.88 61 VAL B C 1
ATOM 940 O O . VAL B 1 61 ? 5.812 7.863 -9.047 1 50.88 61 VAL B O 1
ATOM 943 N N . PRO B 1 62 ? 5.613 6.379 -7.5 1 46.19 62 PRO B N 1
ATOM 944 C CA . PRO B 1 62 ? 6.66 5.621 -8.18 1 46.19 62 PRO B CA 1
ATOM 945 C C . PRO B 1 62 ? 6.418 5.5 -9.688 1 46.19 62 PRO B C 1
ATOM 947 O O . PRO B 1 62 ? 5.27 5.367 -10.117 1 46.19 62 PRO B O 1
ATOM 950 N N . GLU B 1 63 ? 7.273 6.152 -10.352 1 39.44 63 GLU B N 1
ATOM 951 C CA . GLU B 1 63 ? 7.52 5.566 -11.664 1 39.44 63 GLU B CA 1
ATOM 952 C C . GLU B 1 63 ? 7.855 4.082 -11.547 1 39.44 63 GLU B C 1
ATOM 954 O O . GLU B 1 63 ? 8.719 3.695 -10.758 1 39.44 63 GLU B O 1
ATOM 959 N N . LEU B 1 64 ? 6.902 3.277 -11.461 1 37.88 64 LEU B N 1
ATOM 960 C CA . LEU B 1 64 ? 7.332 1.892 -11.625 1 37.88 64 LEU B CA 1
ATOM 961 C C . LEU B 1 64 ? 8.516 1.793 -12.57 1 37.88 64 LEU B C 1
ATOM 963 O O . LEU B 1 64 ? 8.43 2.221 -13.727 1 37.88 64 LEU B O 1
ATOM 967 N N . LYS B 1 65 ? 9.734 2.25 -12.008 1 31.89 65 LYS B N 1
ATOM 968 C CA . LYS B 1 65 ? 10.812 2.039 -12.977 1 31.89 65 LYS B CA 1
ATOM 969 C C . LYS B 1 65 ? 10.766 0.624 -13.539 1 31.89 65 LYS B C 1
ATOM 971 O O . LYS B 1 65 ? 10.562 -0.341 -12.805 1 31.89 65 LYS B O 1
ATOM 976 N N . GLN B 1 66 ? 10.617 0.551 -14.906 1 27.41 66 GLN B N 1
ATOM 977 C CA . GLN B 1 66 ? 10.766 -0.598 -15.789 1 27.41 66 GLN B CA 1
ATOM 978 C C . GLN B 1 66 ? 12.07 -1.337 -15.516 1 27.41 66 GLN B C 1
ATOM 980 O O . GLN B 1 66 ? 13.102 -0.711 -15.258 1 27.41 66 GLN B O 1
#

Foldseek 3Di:
DKDKDWDWDDDPQAIEIEMDMPDQADAEADPVDDPNRNVVNVVLVVVVVVCVVVVHHYHHSDPSPD/DKDKDWDWDDDPQAIEIEMDMPDQADQEADPVDDPNRNVVNVVLVVVVVVCVVVVHHYHHPDPSPD

Solvent-accessible surface area (backbone atoms only — not comparable to full-atom values): 6956 Å² total; per-residue (Å²): 124,36,46,30,41,37,38,29,26,38,50,91,84,29,34,37,30,41,54,47,59,81,46,85,37,63,74,44,75,49,90,85,31,50,71,29,46,27,41,50,27,50,26,51,51,50,41,51,52,50,30,55,75,71,67,43,50,75,38,53,65,47,63,50,64,116,123,34,46,30,39,37,37,29,25,37,50,91,84,30,35,37,31,39,48,46,58,81,46,75,37,65,77,46,76,51,90,87,30,48,70,30,47,26,40,50,28,50,26,51,52,50,41,52,52,52,29,56,75,70,68,43,50,76,38,53,68,44,62,52,66,108

Radius of gyration: 13.61 Å; Cα contacts (8 Å, |Δi|>4): 285; chains: 2; bounding box: 25×39×36 Å

pLDDT: mean 83.55, std 15.68, range [25.88, 94.06]

Sequence (132 aa):
MAKVIITIEDVGNMLDIGCTSDVPMVRGISQKNTPAQNYAAIAMMTINANARLRGEEVQGVPELKQMAKVIITI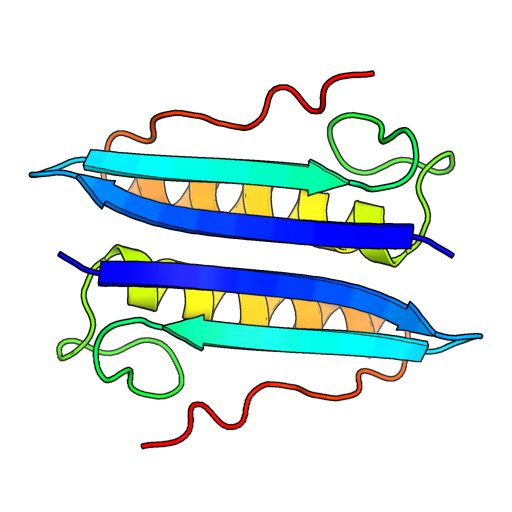EDVGNMLDIGCTSDVPMVRGISQKNTPAQNYAAIAMMTINANARLRGEEVQGVPELKQ